Protein AF-A0A094ZVS4-F1 (afdb_monomer_lite)

Organism: Schistosoma haematobium (NCBI:txid6185)

Secondary structure (DSSP, 8-state):
-HHHHHHHHHHHHTT-S-GGG--TTSTTHHHHHHHHHHHHHHHHHHHHHHHHHHHHHHHHHHHHHHHHHHHHHHHHHHT--

pLDDT: mean 75.42, std 13.81, range [45.62, 95.69]

Foldseek 3Di:
DVVVCCVVVVCVVQVDPDLVPDDPPGPCVVVSVVVVVVVVVVVVVVVVVVVVVVVVVVVVVVVVVVVVVVVVVVVVVVVVD

Sequence (81 aa):
MLFVYFNVIGLPLLNTSNIYRMKPTDGGYWEFLYCAIAEWVMVLACILFTLVIALETQTYEDVLVRSKIRNITTIQLMKQV

Structure (mmCIF, N/CA/C/O backbone):
data_AF-A0A094ZVS4-F1
#
_entry.id   AF-A0A094ZVS4-F1
#
loop_
_atom_site.group_PDB
_atom_site.id
_atom_site.type_symbol
_atom_site.label_atom_id
_atom_site.label_alt_id
_atom_site.label_comp_id
_atom_site.label_asym_id
_atom_site.label_entity_id
_atom_site.label_seq_id
_atom_site.pdbx_PDB_ins_code
_atom_site.Cartn_x
_atom_site.Cartn_y
_atom_site.Cartn_z
_atom_site.occupancy
_atom_site.B_iso_or_equiv
_atom_site.auth_seq_id
_atom_site.auth_comp_id
_atom_site.auth_asym_id
_atom_site.auth_atom_id
_atom_site.pdbx_PDB_model_num
ATOM 1 N N . MET A 1 1 ? 0.607 -11.483 -6.189 1.00 45.62 1 MET A N 1
ATOM 2 C CA . MET A 1 1 ? 0.447 -11.813 -7.625 1.00 45.62 1 MET A CA 1
ATOM 3 C C . MET A 1 1 ? 0.764 -10.636 -8.549 1.00 45.62 1 MET A C 1
ATOM 5 O O . MET A 1 1 ? 1.481 -10.868 -9.508 1.00 45.62 1 MET A O 1
ATOM 9 N N . LEU A 1 2 ? 0.348 -9.393 -8.252 1.00 45.66 2 LEU A N 1
ATOM 10 C CA . LEU A 1 2 ? 0.699 -8.209 -9.068 1.00 45.66 2 LEU A CA 1
ATOM 11 C C . LEU A 1 2 ? 2.224 -7.933 -9.154 1.00 45.66 2 LEU A C 1
ATOM 13 O O . LEU A 1 2 ? 2.740 -7.651 -10.228 1.00 45.66 2 LEU A O 1
ATOM 17 N N . PHE A 1 3 ? 2.939 -8.123 -8.036 1.00 47.66 3 PHE A N 1
ATOM 18 C CA . PHE A 1 3 ? 4.376 -7.837 -7.837 1.00 47.66 3 PHE A CA 1
ATOM 19 C C . PHE A 1 3 ? 5.355 -8.515 -8.809 1.00 47.66 3 PHE A C 1
ATOM 21 O O . PHE A 1 3 ? 6.394 -7.960 -9.150 1.00 47.66 3 PHE A O 1
ATOM 28 N N . VAL A 1 4 ? 5.057 -9.745 -9.229 1.00 52.19 4 VAL A N 1
ATOM 29 C CA . VAL A 1 4 ? 5.922 -10.491 -10.156 1.00 52.19 4 VAL A CA 1
ATOM 30 C C . VAL A 1 4 ? 5.617 -10.078 -11.593 1.00 52.19 4 VAL A C 1
ATOM 32 O O . VAL A 1 4 ? 6.505 -10.060 -12.431 1.00 52.19 4 VAL A O 1
ATOM 35 N N . TYR A 1 5 ? 4.372 -9.695 -11.882 1.00 50.47 5 TYR A N 1
ATOM 36 C CA . TYR A 1 5 ? 3.903 -9.486 -13.246 1.00 50.47 5 TYR A CA 1
ATOM 37 C C . TYR A 1 5 ? 4.529 -8.242 -13.889 1.00 50.47 5 TYR A C 1
ATOM 39 O O . TYR A 1 5 ? 4.968 -8.320 -15.029 1.00 50.47 5 TYR A O 1
ATOM 47 N N . PHE A 1 6 ? 4.667 -7.126 -13.163 1.00 54.53 6 PHE A N 1
ATOM 48 C CA . PHE A 1 6 ? 5.271 -5.912 -13.731 1.00 54.53 6 PHE A CA 1
ATOM 49 C C . PHE A 1 6 ? 6.793 -6.037 -13.900 1.00 54.53 6 PHE A C 1
ATOM 51 O O . PHE A 1 6 ? 7.334 -5.680 -14.944 1.00 54.53 6 PHE A O 1
ATOM 58 N N . ASN A 1 7 ? 7.471 -6.655 -12.928 1.00 54.06 7 ASN A N 1
ATOM 59 C CA . ASN A 1 7 ? 8.904 -6.950 -13.005 1.00 54.06 7 ASN A CA 1
ATOM 60 C C . ASN A 1 7 ? 9.253 -7.987 -14.092 1.00 54.06 7 ASN A C 1
ATOM 62 O O . ASN A 1 7 ? 10.316 -7.898 -14.697 1.00 54.06 7 ASN A O 1
ATOM 66 N N . VAL A 1 8 ? 8.375 -8.964 -14.359 1.00 57.19 8 VAL A N 1
ATOM 67 C CA . VAL A 1 8 ? 8.610 -10.033 -15.351 1.00 57.19 8 VAL A CA 1
ATOM 68 C C . VAL A 1 8 ? 8.133 -9.651 -16.759 1.00 57.19 8 VAL A C 1
ATOM 70 O O . VAL A 1 8 ? 8.739 -10.100 -17.726 1.00 57.19 8 VAL A O 1
ATOM 73 N N . ILE A 1 9 ? 7.104 -8.804 -16.906 1.00 55.53 9 ILE A N 1
ATOM 74 C CA . ILE A 1 9 ? 6.602 -8.337 -18.218 1.00 55.53 9 ILE A CA 1
ATOM 75 C C . ILE A 1 9 ? 7.299 -7.062 -18.692 1.00 55.53 9 ILE A C 1
ATOM 77 O O . ILE A 1 9 ? 7.520 -6.908 -19.891 1.00 55.53 9 ILE A O 1
ATOM 81 N N . GLY A 1 10 ? 7.708 -6.177 -17.779 1.00 56.03 10 GLY A N 1
ATOM 82 C CA . GLY A 1 10 ? 8.546 -5.029 -18.130 1.00 56.03 10 GLY A CA 1
ATOM 83 C C . GLY A 1 10 ? 9.908 -5.457 -18.684 1.00 56.03 10 GLY A C 1
ATOM 84 O O . GLY A 1 10 ? 10.438 -4.818 -19.586 1.00 56.03 10 GLY A O 1
ATOM 85 N N . LEU A 1 11 ? 10.436 -6.594 -18.218 1.00 56.94 11 LEU A N 1
ATOM 86 C CA . LEU A 1 11 ? 11.750 -7.121 -18.594 1.00 56.94 11 LEU A CA 1
ATOM 87 C C . LEU A 1 11 ? 11.940 -7.359 -20.107 1.00 56.94 11 LEU A C 1
ATOM 89 O O . LEU A 1 11 ? 12.906 -6.833 -20.665 1.00 56.94 11 LEU A O 1
ATOM 93 N N . PRO A 1 12 ? 11.051 -8.102 -20.802 1.00 56.94 12 PRO A N 1
ATOM 94 C CA . PRO A 1 12 ? 11.135 -8.262 -22.252 1.00 56.94 12 PRO A CA 1
ATOM 95 C C . PRO A 1 12 ? 10.777 -6.983 -23.022 1.00 56.94 12 PRO A C 1
ATOM 97 O O . PRO A 1 12 ? 11.305 -6.778 -24.110 1.00 56.94 12 PRO A O 1
ATOM 100 N N . LEU A 1 13 ? 9.926 -6.110 -22.470 1.00 55.59 13 LEU A N 1
ATOM 101 C CA . LEU A 1 13 ? 9.546 -4.832 -23.091 1.00 55.59 13 LEU A CA 1
ATOM 102 C C . LEU A 1 13 ? 10.698 -3.815 -23.112 1.00 55.59 13 LEU A C 1
ATOM 104 O O . LEU A 1 13 ? 10.774 -2.992 -24.021 1.00 55.59 13 LEU A O 1
ATOM 108 N N . LEU A 1 14 ? 11.603 -3.897 -22.136 1.00 57.50 14 LEU A N 1
ATOM 109 C CA . LEU A 1 14 ? 12.738 -2.985 -21.962 1.00 57.50 14 LEU A CA 1
ATOM 110 C C . LEU A 1 14 ? 14.051 -3.534 -22.546 1.00 57.50 14 LE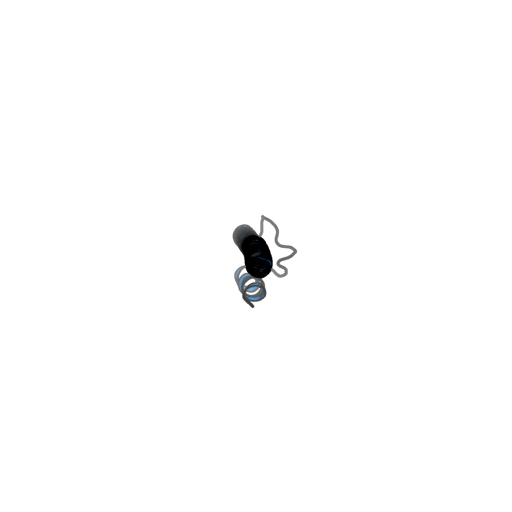U A C 1
ATOM 112 O O . LEU A 1 14 ? 15.065 -2.844 -22.546 1.00 57.50 14 LEU A O 1
ATOM 116 N N . ASN A 1 15 ? 14.037 -4.765 -23.076 1.00 58.06 15 ASN A N 1
ATOM 117 C CA . ASN A 1 15 ? 15.198 -5.460 -23.648 1.00 58.06 15 ASN A CA 1
ATOM 118 C C . ASN A 1 15 ? 16.430 -5.495 -22.712 1.00 58.06 15 ASN A C 1
ATOM 120 O O . ASN A 1 15 ? 17.577 -5.519 -23.161 1.00 58.06 15 ASN A O 1
ATOM 124 N N . THR A 1 16 ? 16.207 -5.485 -21.395 1.00 56.31 16 THR A N 1
ATOM 125 C CA . THR A 1 16 ? 17.273 -5.503 -20.385 1.00 56.31 16 THR A CA 1
ATOM 126 C C . THR A 1 16 ? 17.410 -6.886 -19.768 1.00 56.31 16 THR A C 1
ATOM 128 O O . THR A 1 16 ? 16.442 -7.452 -19.268 1.00 56.31 16 THR A O 1
ATOM 131 N N . SER A 1 17 ? 18.630 -7.425 -19.747 1.00 56.12 17 SER A N 1
ATOM 132 C CA . SER A 1 17 ? 18.917 -8.780 -19.256 1.00 56.12 17 SER A CA 1
ATOM 133 C C . SER A 1 17 ? 18.815 -8.936 -17.733 1.00 56.12 17 SER A C 1
ATOM 135 O O . SER A 1 17 ? 18.794 -10.064 -17.240 1.00 56.12 17 SER A O 1
ATOM 137 N N . ASN A 1 18 ? 18.764 -7.832 -16.973 1.00 62.16 18 ASN A N 1
ATOM 138 C CA . ASN A 1 18 ? 18.630 -7.852 -15.516 1.00 62.16 18 ASN A CA 1
ATOM 139 C C . ASN A 1 18 ? 18.102 -6.510 -14.955 1.00 62.16 18 ASN A C 1
ATOM 141 O O . ASN A 1 18 ? 18.821 -5.511 -14.967 1.00 62.16 18 ASN A O 1
ATOM 145 N N . ILE A 1 19 ? 16.888 -6.512 -14.393 1.00 61.69 19 ILE A N 1
ATOM 146 C CA . ILE A 1 19 ? 16.245 -5.371 -13.698 1.00 61.69 19 ILE A CA 1
ATOM 147 C C . ILE A 1 19 ? 17.095 -4.797 -12.563 1.00 61.69 19 ILE A C 1
ATOM 14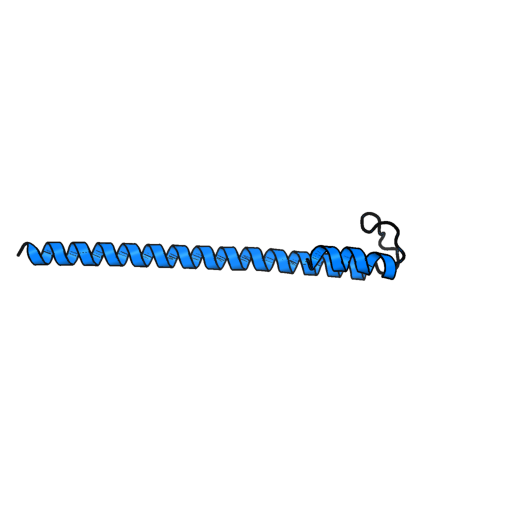9 O O . ILE A 1 19 ? 17.117 -3.589 -12.352 1.00 61.69 19 ILE A O 1
ATOM 153 N N . TYR A 1 20 ? 17.869 -5.638 -11.874 1.00 60.34 20 TYR A N 1
ATOM 154 C CA . TYR A 1 20 ? 18.751 -5.206 -10.786 1.00 60.34 20 TYR A CA 1
ATOM 155 C C . TYR A 1 20 ? 20.031 -4.507 -11.275 1.00 60.34 20 TYR A C 1
ATOM 157 O O . TYR A 1 20 ? 20.862 -4.108 -10.461 1.00 60.34 20 TYR A O 1
ATOM 165 N N . ARG A 1 21 ? 20.235 -4.397 -12.596 1.00 64.38 21 ARG A N 1
ATOM 166 C CA . ARG A 1 21 ? 21.417 -3.772 -13.210 1.00 64.38 21 ARG A CA 1
ATOM 167 C C . ARG A 1 21 ? 21.080 -2.693 -14.239 1.00 64.38 21 ARG A C 1
ATOM 169 O O . ARG A 1 21 ? 22.003 -2.242 -14.917 1.00 64.38 21 ARG A O 1
ATOM 176 N N . MET A 1 22 ? 19.813 -2.286 -14.359 1.00 71.19 22 MET A N 1
ATOM 177 C CA . MET A 1 22 ? 19.449 -1.191 -15.260 1.00 71.19 22 MET A CA 1
ATOM 178 C C . MET A 1 22 ? 20.163 0.091 -14.828 1.00 71.19 22 MET A C 1
ATOM 180 O O . MET A 1 22 ? 20.210 0.434 -13.644 1.00 71.19 22 MET A O 1
ATOM 184 N N . LYS A 1 23 ? 20.738 0.788 -15.799 1.00 76.81 23 LYS A N 1
ATOM 185 C CA . LYS A 1 23 ? 21.388 2.083 -15.622 1.00 76.81 23 LYS A CA 1
ATOM 186 C C . LYS A 1 23 ? 20.462 3.197 -16.102 1.00 76.81 23 LYS A C 1
ATOM 188 O O . LYS A 1 23 ? 19.654 2.960 -16.992 1.00 76.81 23 LYS A O 1
ATOM 193 N N . PRO A 1 24 ? 20.651 4.443 -15.635 1.00 79.12 24 PRO A N 1
ATOM 194 C CA . PRO A 1 24 ? 19.895 5.599 -16.131 1.00 79.12 24 PRO A CA 1
ATOM 195 C C . PRO A 1 24 ? 19.994 5.840 -17.643 1.00 79.12 24 PRO A C 1
ATOM 197 O O . PRO A 1 24 ? 19.170 6.550 -18.209 1.00 79.12 24 PRO A O 1
ATOM 200 N N . THR A 1 25 ? 21.024 5.285 -18.283 1.00 79.44 25 THR A N 1
ATOM 201 C CA . THR A 1 25 ? 21.251 5.336 -19.731 1.00 79.44 25 THR A CA 1
ATOM 202 C C . THR A 1 25 ? 20.450 4.297 -20.510 1.00 79.44 25 THR A C 1
ATOM 204 O O . THR A 1 25 ? 20.390 4.383 -21.734 1.00 79.44 25 THR A O 1
ATOM 207 N N . ASP A 1 26 ? 19.890 3.301 -19.828 1.00 73.44 26 ASP A N 1
ATOM 208 C CA . ASP A 1 26 ? 19.168 2.208 -20.460 1.00 73.44 26 ASP A CA 1
ATOM 209 C C . ASP A 1 26 ? 17.728 2.640 -20.753 1.00 73.44 26 ASP A C 1
ATOM 211 O O . ASP A 1 26 ? 17.087 3.347 -19.968 1.00 73.44 26 ASP A O 1
ATOM 215 N N . GLY A 1 27 ? 17.219 2.209 -21.908 1.00 73.50 27 GLY A N 1
ATOM 216 C CA . GLY A 1 27 ? 15.850 2.491 -22.323 1.00 73.50 27 GLY A CA 1
ATOM 217 C C . GLY A 1 27 ? 14.850 2.024 -21.267 1.00 73.50 27 GLY A C 1
ATOM 218 O O . GLY A 1 27 ? 14.898 0.883 -20.817 1.00 73.50 27 GLY A O 1
ATOM 219 N N . GLY A 1 28 ? 13.970 2.939 -20.867 1.00 74.50 28 GLY A N 1
ATOM 220 C CA . GLY A 1 28 ? 12.887 2.720 -19.915 1.00 74.50 28 GLY A CA 1
ATOM 221 C C . GLY A 1 28 ? 13.285 2.462 -18.452 1.00 74.50 28 GLY A C 1
ATOM 222 O O . GLY A 1 28 ? 12.478 1.968 -17.660 1.00 74.50 28 GLY A O 1
ATOM 223 N N . TYR A 1 29 ? 14.515 2.830 -18.069 1.00 76.25 29 TYR A N 1
ATOM 224 C CA . TYR A 1 29 ? 14.961 2.869 -16.671 1.00 76.25 29 TYR A CA 1
ATOM 225 C C . TYR A 1 29 ? 14.058 3.745 -15.788 1.00 76.25 29 TYR A C 1
ATOM 227 O O . TYR A 1 29 ? 13.730 3.371 -14.662 1.00 76.25 29 TYR A O 1
ATOM 235 N N . TRP A 1 30 ? 13.659 4.918 -16.284 1.00 78.12 30 TRP A N 1
ATOM 236 C CA . TRP A 1 30 ? 12.882 5.882 -15.503 1.00 78.12 30 TRP A CA 1
ATOM 237 C C . TRP A 1 30 ? 11.463 5.381 -15.254 1.00 78.12 30 TRP A C 1
ATOM 239 O O . TRP A 1 30 ? 10.968 5.445 -14.135 1.00 78.12 30 TRP A O 1
ATOM 249 N N . GLU A 1 31 ? 10.838 4.813 -16.274 1.00 76.25 31 GLU A N 1
ATOM 250 C CA . GLU A 1 31 ? 9.518 4.203 -16.238 1.00 76.25 31 GLU A CA 1
ATOM 251 C C . GLU A 1 31 ? 9.490 3.047 -15.238 1.00 76.25 31 GLU A C 1
ATOM 253 O O . GLU A 1 31 ? 8.576 2.963 -14.414 1.00 76.25 31 GLU A O 1
ATOM 258 N N . PHE A 1 32 ? 10.531 2.212 -15.248 1.00 76.44 32 PHE A N 1
ATOM 259 C CA . PHE A 1 32 ? 10.708 1.156 -14.261 1.00 76.44 32 PHE A CA 1
ATOM 260 C C . PHE A 1 32 ? 10.846 1.713 -12.837 1.00 76.44 32 PHE A C 1
ATOM 262 O O . PHE A 1 32 ? 10.142 1.270 -11.928 1.00 76.44 32 PHE A O 1
ATOM 269 N N . LEU A 1 33 ? 11.710 2.715 -12.642 1.00 79.06 33 LEU A N 1
ATOM 270 C CA . LEU A 1 33 ? 11.942 3.339 -11.340 1.00 79.06 33 LEU A CA 1
ATOM 271 C C . LEU A 1 33 ? 10.656 3.953 -10.769 1.00 79.06 33 LEU A C 1
ATOM 273 O O . LEU A 1 33 ? 10.336 3.731 -9.602 1.00 79.06 33 LEU A O 1
ATOM 277 N N . TYR A 1 34 ? 9.897 4.693 -11.580 1.00 79.88 34 TYR A N 1
ATOM 278 C CA . TYR A 1 34 ? 8.638 5.297 -11.146 1.00 79.88 34 TYR A CA 1
ATOM 279 C C . TYR A 1 34 ? 7.570 4.250 -10.830 1.00 79.88 34 TYR A C 1
ATOM 281 O O . TYR A 1 34 ? 6.863 4.408 -9.834 1.00 79.88 34 TYR A O 1
ATOM 289 N N . CYS A 1 35 ? 7.481 3.168 -11.610 1.00 79.00 35 CYS A N 1
ATOM 290 C CA . CYS A 1 35 ? 6.586 2.055 -11.288 1.00 79.00 35 CYS A CA 1
ATOM 291 C C . CYS A 1 35 ? 6.960 1.419 -9.947 1.00 79.00 35 CYS A C 1
ATOM 293 O O . CYS A 1 35 ? 6.098 1.276 -9.084 1.00 79.00 35 CYS A O 1
ATOM 295 N N . ALA A 1 36 ? 8.243 1.125 -9.725 1.00 77.62 36 ALA A N 1
ATOM 296 C CA . ALA A 1 36 ? 8.710 0.558 -8.464 1.00 77.62 36 ALA A CA 1
ATOM 297 C C . ALA A 1 36 ? 8.400 1.485 -7.275 1.00 77.62 36 ALA A C 1
ATOM 299 O O . ALA A 1 36 ? 7.895 1.032 -6.249 1.00 77.62 36 ALA A O 1
ATOM 300 N N . ILE A 1 37 ? 8.645 2.793 -7.411 1.00 84.06 37 ILE A N 1
ATOM 301 C CA . ILE A 1 37 ? 8.310 3.775 -6.369 1.00 84.06 37 ILE A CA 1
ATOM 302 C C . ILE A 1 37 ? 6.802 3.774 -6.090 1.00 84.06 37 ILE A C 1
ATOM 304 O O . ILE A 1 37 ? 6.402 3.693 -4.929 1.00 84.06 37 ILE A O 1
ATOM 308 N N . ALA A 1 38 ? 5.963 3.835 -7.127 1.00 82.94 38 ALA A N 1
ATOM 309 C CA . ALA A 1 38 ? 4.510 3.843 -6.975 1.00 82.94 38 ALA A CA 1
ATOM 310 C C . ALA A 1 38 ? 3.991 2.572 -6.279 1.00 82.94 38 ALA A C 1
ATOM 312 O O . ALA A 1 38 ? 3.126 2.650 -5.404 1.00 82.94 38 ALA A O 1
ATOM 313 N N . GLU A 1 39 ? 4.558 1.411 -6.608 1.00 80.12 39 GLU A N 1
ATOM 314 C CA . GLU A 1 39 ? 4.233 0.142 -5.955 1.00 80.12 39 GLU A CA 1
ATOM 315 C C . GLU A 1 39 ? 4.569 0.165 -4.458 1.00 80.12 39 GLU A C 1
ATOM 317 O O . GLU A 1 39 ? 3.730 -0.197 -3.628 1.00 80.12 39 GLU A O 1
ATOM 322 N N . TRP A 1 40 ? 5.761 0.638 -4.086 1.00 82.62 40 TRP A N 1
ATOM 323 C CA . TRP A 1 40 ? 6.160 0.740 -2.679 1.00 82.62 40 TRP A CA 1
ATOM 324 C C . TRP A 1 40 ? 5.324 1.758 -1.901 1.00 82.62 40 TRP A C 1
ATOM 326 O O . TRP A 1 40 ? 4.979 1.505 -0.746 1.00 82.62 40 TRP A O 1
ATOM 336 N N . VAL A 1 41 ? 4.935 2.867 -2.534 1.00 88.88 41 VAL A N 1
ATOM 337 C CA . VAL A 1 41 ? 3.997 3.835 -1.947 1.00 88.88 41 VAL A CA 1
ATOM 338 C C . VAL A 1 41 ? 2.649 3.172 -1.658 1.00 88.88 41 VAL A C 1
ATOM 340 O O . VAL A 1 41 ? 2.104 3.356 -0.571 1.00 88.88 41 VAL A O 1
ATOM 343 N N . MET A 1 42 ? 2.131 2.353 -2.578 1.00 87.62 42 MET A N 1
ATOM 344 C CA . MET A 1 42 ? 0.873 1.631 -2.375 1.00 87.62 42 MET A CA 1
ATOM 345 C C . MET A 1 42 ? 0.969 0.621 -1.222 1.00 87.62 42 MET A C 1
ATOM 347 O O . MET A 1 42 ? 0.072 0.568 -0.381 1.00 87.62 42 MET A O 1
ATOM 351 N N . VAL A 1 43 ? 2.065 -0.139 -1.127 1.00 85.62 43 VAL A N 1
ATOM 352 C CA . VAL A 1 43 ? 2.285 -1.071 -0.006 1.00 85.62 43 VAL A CA 1
ATOM 353 C C . VAL A 1 43 ? 2.352 -0.333 1.329 1.00 85.62 43 VAL A C 1
ATOM 355 O O . VAL A 1 43 ? 1.690 -0.740 2.285 1.00 85.62 43 VAL A O 1
ATOM 358 N N . LEU A 1 44 ? 3.108 0.765 1.399 1.00 90.19 44 LEU A N 1
ATOM 359 C CA . LEU A 1 44 ? 3.194 1.586 2.606 1.00 90.19 44 LEU A CA 1
ATOM 360 C C . LEU A 1 44 ? 1.825 2.148 2.998 1.00 90.19 44 LEU A C 1
ATOM 362 O O . LEU A 1 44 ? 1.463 2.097 4.172 1.00 90.19 44 LEU A O 1
ATOM 366 N N . ALA A 1 45 ? 1.035 2.611 2.028 1.00 91.50 45 ALA A N 1
ATOM 367 C CA . ALA A 1 45 ? -0.325 3.072 2.276 1.00 91.50 45 ALA A CA 1
ATOM 368 C C . ALA A 1 45 ? -1.201 1.957 2.869 1.00 91.50 45 ALA A C 1
ATOM 370 O O . ALA A 1 45 ? -1.865 2.184 3.878 1.00 91.50 45 ALA A O 1
ATOM 371 N N . CYS A 1 46 ? -1.166 0.740 2.316 1.00 94.19 46 CYS A N 1
ATOM 372 C CA . CYS A 1 46 ? -1.917 -0.397 2.858 1.00 94.19 46 CYS A CA 1
ATOM 373 C C . CYS A 1 46 ? -1.519 -0.730 4.304 1.00 94.19 46 CYS A C 1
ATOM 375 O O . CYS A 1 46 ? -2.394 -0.986 5.134 1.00 94.19 46 CYS A O 1
ATOM 377 N N . ILE A 1 47 ? -0.221 -0.702 4.623 1.00 93.44 47 ILE A N 1
ATOM 378 C CA . ILE A 1 47 ? 0.274 -0.945 5.986 1.00 93.44 47 ILE A CA 1
ATOM 379 C C . ILE A 1 47 ? -0.246 0.133 6.940 1.00 93.44 47 ILE A C 1
ATOM 381 O O . ILE A 1 47 ? -0.783 -0.196 7.997 1.00 93.44 47 ILE A O 1
ATOM 385 N N . LEU A 1 48 ? -0.138 1.407 6.555 1.00 95.38 48 LEU A N 1
ATOM 386 C CA . LEU A 1 48 ? -0.608 2.529 7.368 1.00 95.38 48 LEU A CA 1
ATOM 387 C C . LEU A 1 48 ? -2.117 2.463 7.607 1.00 95.38 48 LEU A C 1
ATOM 389 O O . LEU A 1 48 ? -2.554 2.583 8.748 1.00 95.38 48 LEU A O 1
ATOM 393 N N . PHE A 1 49 ? -2.910 2.207 6.565 1.00 95.12 49 PHE A N 1
ATOM 394 C CA . PHE A 1 49 ? -4.357 2.035 6.704 1.00 95.12 49 PHE A CA 1
ATOM 395 C C . PHE A 1 49 ? -4.706 0.884 7.642 1.00 95.12 49 PHE A C 1
ATOM 397 O O . PHE A 1 49 ? -5.555 1.040 8.514 1.00 95.12 49 PHE A O 1
ATOM 404 N N . THR A 1 50 ? -4.025 -0.254 7.504 1.00 94.44 50 THR A N 1
ATOM 405 C CA . THR A 1 50 ? -4.246 -1.412 8.378 1.00 94.44 50 THR A CA 1
ATO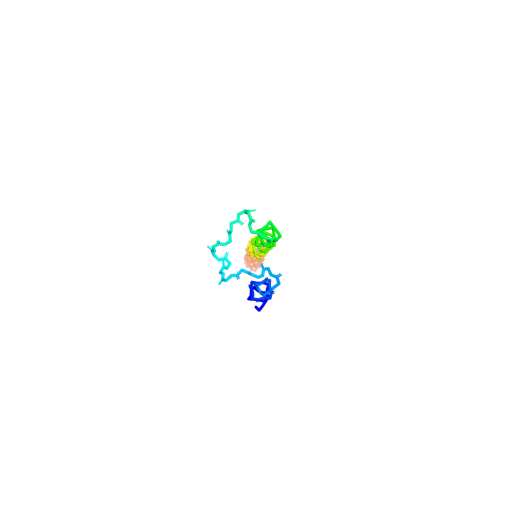M 406 C C . THR A 1 50 ? -3.919 -1.076 9.833 1.00 94.44 50 THR A C 1
ATOM 408 O O . THR A 1 50 ? -4.688 -1.428 10.724 1.00 94.44 50 THR A O 1
ATOM 411 N N . LEU A 1 51 ? -2.819 -0.358 10.081 1.00 94.81 51 LEU A N 1
ATOM 412 C CA . LEU A 1 51 ? -2.424 0.071 11.422 1.00 94.81 51 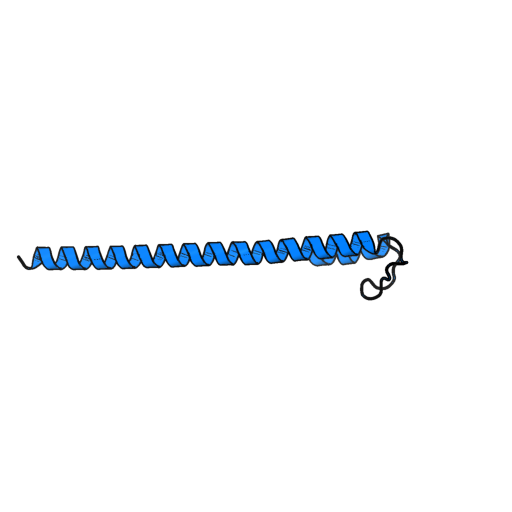LEU A CA 1
ATOM 413 C C . LEU A 1 51 ? -3.457 1.023 12.039 1.00 94.81 51 LEU A C 1
ATOM 415 O O . LEU A 1 51 ? -3.853 0.833 13.185 1.00 94.81 51 LEU A O 1
ATOM 419 N N . VAL A 1 52 ? -3.913 2.022 11.278 1.00 95.69 52 VAL A N 1
ATOM 420 C CA . VAL A 1 52 ? -4.943 2.970 11.730 1.00 95.69 52 VAL A CA 1
ATOM 421 C C . VAL A 1 52 ? -6.228 2.228 12.078 1.00 95.69 52 VAL A C 1
ATOM 423 O O . VAL A 1 52 ? -6.755 2.408 13.170 1.00 95.69 52 VAL A O 1
ATOM 426 N N . ILE A 1 53 ? -6.695 1.338 11.199 1.00 94.44 53 ILE A N 1
ATOM 427 C CA . ILE A 1 53 ? -7.892 0.534 11.460 1.00 94.44 53 ILE A CA 1
ATOM 428 C C . ILE A 1 53 ? -7.701 -0.303 12.728 1.00 94.44 53 ILE A C 1
ATOM 430 O O . ILE A 1 53 ? -8.583 -0.310 13.582 1.00 94.44 53 ILE A O 1
ATOM 434 N N . ALA A 1 54 ? -6.557 -0.967 12.898 1.00 92.94 54 ALA A N 1
ATOM 435 C CA . ALA A 1 54 ? -6.284 -1.770 14.087 1.00 92.94 54 ALA A CA 1
ATOM 436 C C . ALA A 1 54 ? -6.325 -0.936 15.382 1.00 92.94 54 ALA A C 1
ATOM 438 O O . ALA A 1 54 ? -6.949 -1.358 16.355 1.00 92.94 54 ALA A O 1
ATOM 439 N N . LEU A 1 55 ? -5.728 0.260 15.381 1.00 93.44 55 LEU A N 1
ATOM 440 C CA . LEU A 1 55 ? -5.724 1.170 16.532 1.00 93.44 55 LEU A CA 1
ATOM 441 C C . LEU A 1 55 ? -7.127 1.684 16.882 1.00 93.44 55 LEU A C 1
ATOM 443 O O . LEU A 1 55 ? -7.504 1.704 18.055 1.00 93.44 55 LEU A O 1
ATOM 447 N N . GLU A 1 56 ? -7.916 2.062 15.878 1.00 92.19 56 GLU A N 1
ATOM 448 C CA . GLU A 1 56 ? -9.308 2.484 16.075 1.00 92.19 56 GLU A CA 1
ATOM 449 C C . GLU A 1 56 ? -10.161 1.329 16.618 1.00 92.19 56 GLU A C 1
ATOM 451 O O . GLU A 1 56 ? -10.946 1.510 17.550 1.00 92.19 56 GLU A O 1
ATOM 456 N N . THR A 1 57 ? -9.958 0.114 16.098 1.00 89.31 57 THR A N 1
ATOM 457 C CA . THR A 1 57 ? -10.684 -1.081 16.555 1.00 89.31 57 THR A CA 1
ATOM 458 C C . THR A 1 57 ? -10.350 -1.402 18.013 1.00 89.31 57 THR A C 1
ATOM 460 O O . THR A 1 57 ? -11.255 -1.630 18.813 1.00 89.31 57 THR A O 1
ATOM 463 N N . GLN A 1 58 ? -9.069 -1.335 18.390 1.00 85.62 58 GLN A N 1
ATOM 464 C CA . GLN A 1 58 ? -8.630 -1.526 19.774 1.00 85.62 58 GLN A CA 1
ATOM 465 C C . GLN A 1 58 ? -9.232 -0.467 20.710 1.00 85.62 58 GLN A C 1
ATOM 467 O O . GLN A 1 58 ? 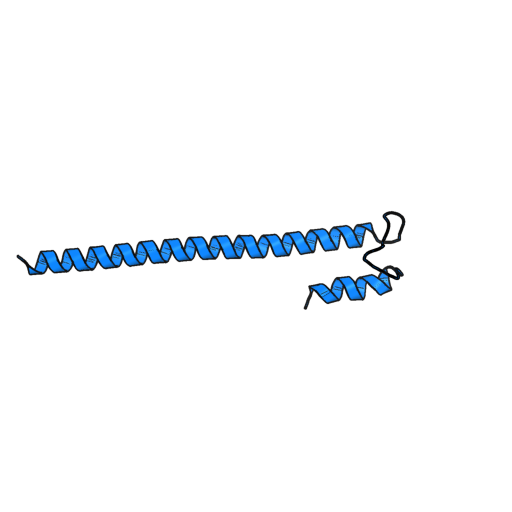-9.757 -0.794 21.773 1.00 85.62 58 GLN A O 1
ATOM 472 N N . THR A 1 59 ? -9.221 0.800 20.291 1.00 85.75 59 THR A N 1
ATOM 473 C CA . THR A 1 59 ? -9.808 1.902 21.069 1.00 85.75 59 THR A CA 1
ATOM 474 C C . THR A 1 59 ? -11.310 1.694 21.280 1.00 85.75 59 THR A C 1
ATOM 476 O O . THR A 1 59 ? -11.828 1.918 22.378 1.00 85.75 59 THR A O 1
ATOM 479 N N . TYR A 1 60 ? -12.023 1.229 20.251 1.00 81.69 60 TYR A N 1
ATOM 480 C CA . TYR A 1 60 ? -13.444 0.914 20.347 1.00 81.69 60 TYR A CA 1
ATOM 481 C C . TYR A 1 60 ? -13.721 -0.222 21.342 1.00 81.69 60 TYR A C 1
ATOM 483 O O . TYR A 1 60 ? -14.613 -0.096 22.188 1.00 81.69 60 TYR A O 1
ATOM 491 N N . GLU A 1 61 ? -12.944 -1.306 21.285 1.00 81.50 61 GLU A N 1
ATOM 492 C CA . GLU A 1 61 ? -13.070 -2.424 22.225 1.00 81.50 61 GLU A CA 1
ATOM 493 C C . GLU A 1 61 ? -12.824 -1.986 23.675 1.00 81.50 61 GLU A C 1
ATOM 495 O O . GLU A 1 61 ? -13.623 -2.310 24.560 1.00 81.50 61 GLU A O 1
ATOM 500 N N . ASP A 1 62 ? -11.798 -1.171 23.925 1.00 80.62 62 ASP A N 1
ATOM 501 C CA . ASP A 1 62 ? -11.485 -0.654 25.261 1.00 80.62 62 ASP A CA 1
ATOM 502 C C . ASP A 1 62 ? -12.623 0.205 25.840 1.00 80.62 62 ASP A C 1
ATOM 504 O O . ASP A 1 62 ? -12.985 0.089 27.022 1.00 80.62 62 ASP A O 1
ATOM 508 N N . VAL A 1 63 ? -13.240 1.052 25.008 1.00 82.81 63 VAL A N 1
ATOM 509 C CA . VAL A 1 63 ? -14.410 1.855 25.399 1.00 82.81 63 VAL A CA 1
ATOM 510 C C . VAL A 1 63 ? -15.605 0.954 25.717 1.00 82.81 63 VAL A C 1
ATOM 512 O O . VAL A 1 63 ? -16.289 1.169 26.727 1.00 82.81 63 VAL A O 1
ATOM 515 N N . LEU A 1 64 ? -15.846 -0.074 24.899 1.00 81.38 64 LEU A N 1
ATOM 516 C CA . LEU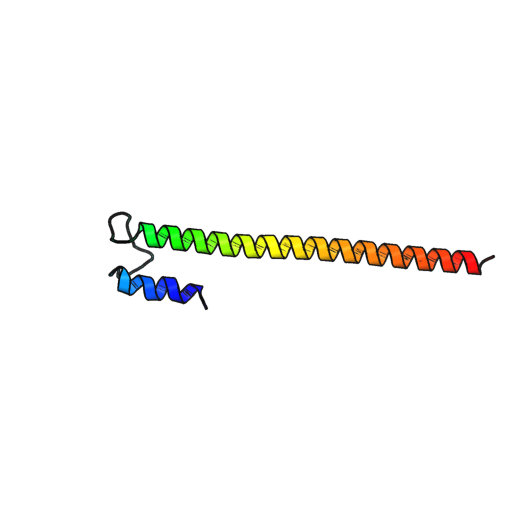 A 1 64 ? -16.944 -1.020 25.086 1.00 81.38 64 LEU A CA 1
ATOM 517 C C . LEU A 1 64 ? -16.795 -1.801 26.402 1.00 81.38 64 LEU A C 1
ATOM 519 O O . LEU A 1 64 ? -17.743 -1.890 27.190 1.00 81.38 64 LEU A O 1
ATOM 523 N N . VAL A 1 65 ? -15.593 -2.312 26.682 1.00 81.06 65 VAL A N 1
ATOM 524 C CA . VAL A 1 65 ? -15.270 -3.037 27.921 1.00 81.06 65 VAL A CA 1
ATOM 525 C C . VAL A 1 65 ? -15.462 -2.132 29.137 1.00 81.06 65 VAL A C 1
ATOM 527 O O . VAL A 1 65 ? -16.141 -2.515 30.096 1.00 81.06 65 VAL A O 1
ATOM 530 N N . ARG A 1 66 ? -14.953 -0.894 29.091 1.00 75.25 66 ARG A N 1
ATOM 531 C CA . ARG A 1 66 ? -15.116 0.081 30.181 1.00 75.25 66 ARG A CA 1
ATOM 532 C C . ARG A 1 66 ? -16.585 0.434 30.434 1.00 75.25 66 ARG A C 1
ATOM 534 O O . ARG A 1 66 ? -16.994 0.573 31.589 1.00 75.25 66 ARG A O 1
ATOM 541 N N . SER A 1 67 ? -17.385 0.574 29.378 1.00 78.44 67 SER A N 1
ATOM 542 C CA . SER A 1 67 ? -18.832 0.809 29.479 1.00 78.44 67 SER A CA 1
ATOM 543 C C . SER A 1 67 ? -19.545 -0.363 30.161 1.00 78.44 67 SER A C 1
ATOM 545 O O . SER A 1 67 ? -20.312 -0.172 31.110 1.00 78.44 67 SER A O 1
ATOM 547 N N . LYS A 1 68 ? -19.216 -1.596 29.759 1.00 81.19 68 LYS A N 1
ATOM 548 C CA . LYS A 1 68 ? -19.783 -2.819 30.337 1.00 81.19 68 LYS A CA 1
ATOM 549 C C . LYS A 1 68 ? -19.477 -2.949 31.832 1.00 81.19 68 LYS A C 1
ATOM 551 O O . LYS A 1 68 ? -20.387 -3.225 32.613 1.00 81.19 68 LYS A O 1
ATOM 556 N N . ILE A 1 69 ? -18.232 -2.698 32.243 1.00 80.62 69 ILE A N 1
ATOM 557 C CA . ILE A 1 69 ? -17.816 -2.752 33.656 1.00 80.62 69 ILE A CA 1
ATOM 558 C C . ILE A 1 69 ? -18.603 -1.741 34.499 1.00 80.62 69 ILE A C 1
ATOM 560 O O . ILE A 1 69 ? -19.097 -2.094 35.572 1.00 80.62 69 ILE A O 1
ATOM 564 N N . ARG A 1 70 ? -18.771 -0.509 33.997 1.00 79.44 70 ARG A N 1
ATOM 565 C CA . ARG A 1 70 ? -19.531 0.555 34.673 1.00 79.44 70 ARG A CA 1
ATOM 566 C C . ARG A 1 70 ? -21.002 0.180 34.856 1.00 79.44 70 ARG A C 1
ATOM 568 O O . ARG A 1 70 ? -21.559 0.373 35.933 1.00 79.44 70 ARG A O 1
ATOM 575 N N . ASN A 1 71 ? -21.625 -0.399 33.830 1.00 77.19 71 ASN A N 1
ATOM 576 C CA . ASN A 1 71 ? -23.010 -0.860 33.924 1.00 77.19 71 ASN A CA 1
ATOM 577 C C . ASN A 1 71 ? -23.173 -1.961 34.979 1.00 77.19 71 ASN A C 1
ATOM 579 O O . ASN A 1 71 ? -24.090 -1.896 35.794 1.00 77.19 71 ASN A O 1
ATOM 583 N N . ILE A 1 72 ? -22.259 -2.935 35.022 1.00 84.19 72 ILE A N 1
ATOM 584 C CA . ILE A 1 72 ? -22.307 -4.020 36.014 1.00 84.19 72 ILE A CA 1
ATOM 585 C C . ILE A 1 72 ? -22.172 -3.470 37.437 1.00 84.19 72 ILE A C 1
ATOM 587 O O . ILE A 1 72 ? -22.964 -3.834 38.303 1.00 84.19 72 ILE A O 1
ATOM 591 N N . THR A 1 73 ? -21.215 -2.572 37.683 1.00 82.25 73 THR A N 1
ATOM 592 C CA . THR A 1 73 ? -21.027 -1.956 39.012 1.00 82.25 73 THR A CA 1
ATOM 593 C C . THR A 1 73 ? -22.248 -1.151 39.445 1.00 82.25 73 THR A C 1
ATOM 595 O O . THR A 1 73 ? -22.673 -1.260 40.591 1.00 82.25 73 THR A O 1
ATOM 598 N N . THR A 1 74 ? -22.863 -0.409 38.523 1.00 80.94 74 THR A N 1
ATOM 599 C CA . THR A 1 74 ? -24.084 0.361 38.806 1.00 80.94 74 THR A CA 1
ATOM 600 C C . THR A 1 74 ? -25.246 -0.555 39.206 1.00 80.94 74 THR A C 1
ATOM 602 O O . THR A 1 74 ? -25.921 -0.298 40.199 1.00 80.94 74 THR A O 1
ATOM 605 N N . ILE A 1 75 ? -25.441 -1.669 38.490 1.00 81.50 75 ILE A N 1
ATOM 606 C CA . ILE A 1 75 ? -26.483 -2.660 38.809 1.00 81.50 75 ILE A CA 1
ATOM 607 C C . ILE A 1 75 ? -26.234 -3.316 40.175 1.00 81.50 75 ILE A C 1
ATOM 609 O O . ILE A 1 75 ? -27.184 -3.548 40.918 1.00 81.50 75 ILE A O 1
ATOM 613 N N . GLN A 1 76 ? -24.980 -3.627 40.519 1.00 79.12 76 GLN A N 1
ATOM 614 C CA . GLN A 1 76 ? -24.642 -4.211 41.824 1.00 79.12 76 GLN A CA 1
ATOM 615 C C . GLN A 1 76 ? -24.949 -3.242 42.972 1.00 79.12 76 GLN A C 1
ATOM 617 O O . GLN A 1 76 ? -25.567 -3.647 43.950 1.00 79.12 76 GLN A O 1
ATOM 622 N N . LEU A 1 77 ? -24.609 -1.957 42.817 1.00 80.38 77 LEU A N 1
ATOM 623 C CA . LEU A 1 77 ? -24.928 -0.921 43.804 1.00 80.38 77 LEU A CA 1
ATOM 624 C C . LEU A 1 77 ? -26.442 -0.753 44.004 1.00 80.38 77 LEU A C 1
ATOM 626 O O . LEU A 1 77 ? -26.893 -0.621 45.135 1.00 80.38 77 LEU A O 1
ATOM 630 N N . MET A 1 78 ? -27.236 -0.816 42.930 1.00 77.19 78 MET A N 1
ATOM 631 C CA . MET A 1 78 ? -28.702 -0.726 43.015 1.00 77.19 78 MET A CA 1
ATOM 632 C C . MET A 1 78 ? -29.358 -1.934 43.697 1.00 77.19 78 MET A C 1
ATOM 634 O O . MET A 1 78 ? -30.453 -1.797 44.224 1.00 77.19 78 MET A O 1
ATOM 638 N N . LYS A 1 79 ? -28.721 -3.111 43.686 1.00 74.88 79 LYS A N 1
ATOM 639 C CA . LYS A 1 79 ? -29.227 -4.318 44.368 1.00 74.88 79 LYS A CA 1
ATOM 640 C C . LYS A 1 79 ? -28.907 -4.360 45.863 1.00 74.88 79 LYS A C 1
ATOM 642 O O . LYS A 1 79 ? -29.404 -5.244 46.554 1.00 74.88 79 LYS A O 1
ATOM 647 N N . GLN A 1 80 ? -28.026 -3.480 46.331 1.00 66.81 80 GLN A N 1
ATOM 648 C CA . GLN A 1 80 ? -27.545 -3.451 47.712 1.00 66.81 80 GLN A CA 1
ATOM 649 C C . GLN A 1 80 ? -28.327 -2.460 48.598 1.00 66.81 80 GLN A C 1
ATOM 651 O O . GLN A 1 80 ? -28.054 -2.383 49.796 1.00 66.81 80 GLN A O 1
ATOM 656 N N . VAL A 1 81 ? -29.275 -1.722 48.004 1.00 54.31 81 VAL A N 1
ATOM 657 C CA . VAL A 1 81 ? -30.259 -0.827 48.645 1.00 54.31 81 VAL A CA 1
ATOM 658 C C . VAL A 1 81 ? -31.591 -1.555 48.759 1.00 54.31 81 VAL A C 1
ATOM 660 O O . VAL A 1 81 ? -32.234 -1.419 49.821 1.00 54.31 81 VAL A O 1
#

Radius of gyration: 26.61 Å; chains: 1; bounding box: 52×18×72 Å